Protein AF-A0A660NK82-F1 (afdb_monomer_lite)

pLDDT: mean 85.86, std 11.63, range [50.53, 97.31]

Sequence (83 aa):
MTRITRLEFRAESGPGSRMQWNHRGSGHVQVTVNGPDVFFQEAFTLDNGLPCQDRKCWRFGEEGIIFRHFREQRFQDILLLVP

Structure (mmCIF, N/CA/C/O backbone):
data_AF-A0A660NK82-F1
#
_entry.id   AF-A0A660NK82-F1
#
loop_
_atom_site.group_PDB
_atom_site.id
_atom_site.type_symbol
_atom_site.label_atom_id
_atom_site.label_alt_id
_atom_site.label_comp_id
_atom_site.label_asym_id
_atom_site.label_entity_id
_atom_site.label_seq_id
_atom_site.pdbx_PDB_ins_code
_atom_site.Cartn_x
_atom_site.Cartn_y
_atom_site.Cartn_z
_atom_site.occupancy
_atom_site.B_iso_or_equiv
_atom_site.auth_seq_id
_atom_site.auth_comp_id
_atom_site.auth_asym_id
_atom_site.auth_atom_id
_atom_site.pdbx_PDB_model_num
ATOM 1 N N . MET A 1 1 ? -14.933 -8.052 3.336 1.00 50.53 1 MET A N 1
ATOM 2 C CA . MET A 1 1 ? -13.570 -7.981 2.768 1.00 50.53 1 MET A CA 1
ATOM 3 C C . MET A 1 1 ? -13.696 -7.372 1.383 1.00 50.53 1 MET A C 1
ATOM 5 O O . MET A 1 1 ? -14.319 -7.985 0.527 1.00 50.53 1 MET A O 1
ATOM 9 N N . THR A 1 2 ? -13.220 -6.145 1.189 1.00 55.75 2 THR A N 1
ATOM 10 C CA . THR A 1 2 ? -13.354 -5.434 -0.092 1.00 55.75 2 THR A CA 1
ATOM 11 C C . THR A 1 2 ? -12.053 -5.597 -0.865 1.00 55.75 2 THR A C 1
ATOM 13 O O . THR A 1 2 ? -10.993 -5.213 -0.379 1.00 55.75 2 THR A O 1
ATOM 16 N N . ARG A 1 3 ? -12.116 -6.216 -2.046 1.00 58.41 3 ARG A N 1
ATOM 17 C CA . ARG A 1 3 ? -10.947 -6.456 -2.898 1.00 58.41 3 ARG A CA 1
ATOM 18 C C . ARG A 1 3 ? -10.901 -5.389 -3.987 1.00 58.41 3 ARG A C 1
ATOM 20 O O . ARG A 1 3 ? -11.754 -5.390 -4.868 1.00 58.41 3 ARG A O 1
ATOM 27 N N . ILE A 1 4 ? -9.905 -4.507 -3.937 1.00 67.50 4 ILE A N 1
ATOM 28 C CA . ILE A 1 4 ? -9.648 -3.543 -5.010 1.00 67.50 4 ILE A CA 1
ATOM 29 C C . ILE A 1 4 ? -8.765 -4.235 -6.047 1.00 67.50 4 ILE A C 1
ATOM 31 O O . ILE A 1 4 ? -7.616 -4.590 -5.792 1.00 67.50 4 ILE A O 1
ATOM 35 N N . THR A 1 5 ? -9.325 -4.487 -7.225 1.00 65.19 5 THR A N 1
ATOM 36 C CA . THR A 1 5 ? -8.661 -5.268 -8.276 1.00 65.19 5 THR A CA 1
ATOM 37 C C . THR A 1 5 ? -7.790 -4.428 -9.202 1.00 65.19 5 THR A C 1
ATOM 39 O O . THR A 1 5 ? -7.086 -5.011 -10.015 1.00 65.19 5 THR A O 1
ATOM 42 N N . ARG A 1 6 ? -7.781 -3.096 -9.096 1.00 63.34 6 ARG A N 1
ATOM 43 C CA . ARG A 1 6 ? -6.894 -2.225 -9.880 1.00 63.34 6 ARG A CA 1
ATOM 44 C C . ARG A 1 6 ? -6.609 -0.932 -9.123 1.00 63.34 6 ARG A C 1
ATOM 46 O O . ARG A 1 6 ? -7.540 -0.273 -8.670 1.00 63.34 6 ARG A O 1
ATOM 53 N N . LEU A 1 7 ? -5.330 -0.591 -9.008 1.00 72.81 7 LEU A N 1
ATOM 54 C CA . LEU A 1 7 ? -4.837 0.702 -8.542 1.00 72.81 7 LEU A CA 1
ATOM 55 C C . LEU A 1 7 ? -4.077 1.367 -9.690 1.00 72.81 7 LEU A C 1
ATOM 57 O O . LEU A 1 7 ? -3.189 0.749 -10.277 1.00 72.81 7 LEU A O 1
ATOM 61 N N . GLU A 1 8 ? -4.408 2.623 -9.973 1.00 75.38 8 GLU A N 1
ATOM 62 C CA . GLU A 1 8 ? -3.621 3.508 -10.830 1.00 75.38 8 GLU A CA 1
ATOM 63 C C . GLU A 1 8 ? -3.225 4.727 -10.016 1.00 75.38 8 GLU A C 1
ATOM 65 O O . GLU A 1 8 ? -4.061 5.306 -9.320 1.00 75.38 8 GLU A O 1
ATOM 70 N N . PHE A 1 9 ? -1.955 5.115 -10.088 1.00 75.31 9 PHE A N 1
ATOM 71 C CA . PHE A 1 9 ? -1.482 6.296 -9.382 1.00 75.31 9 PHE A CA 1
ATOM 72 C C . PHE A 1 9 ? -0.465 7.084 -10.205 1.00 75.31 9 PHE A C 1
ATOM 74 O O . PHE A 1 9 ? 0.246 6.553 -11.064 1.00 75.31 9 PHE A O 1
ATOM 81 N N . ARG A 1 10 ? -0.394 8.379 -9.896 1.00 70.19 10 ARG A N 1
ATOM 82 C CA . ARG A 1 10 ? 0.651 9.300 -10.338 1.00 70.19 10 ARG A CA 1
ATOM 83 C C . ARG A 1 10 ? 1.201 9.978 -9.091 1.00 70.19 10 ARG A C 1
ATOM 85 O O . ARG A 1 10 ? 0.446 10.633 -8.379 1.00 70.19 10 ARG A O 1
ATOM 92 N N . ALA A 1 11 ? 2.489 9.802 -8.831 1.00 70.56 11 ALA A N 1
ATOM 93 C CA . ALA A 1 11 ? 3.191 10.512 -7.770 1.00 70.56 11 ALA A CA 1
ATOM 94 C C . ALA A 1 11 ? 4.091 11.585 -8.388 1.00 70.56 11 ALA A C 1
ATOM 96 O O . ALA A 1 11 ? 4.775 11.318 -9.377 1.00 70.56 11 ALA A O 1
ATOM 97 N N . GLU A 1 12 ? 4.085 12.781 -7.801 1.00 72.12 12 GLU A N 1
ATOM 98 C CA . GLU A 1 12 ? 4.968 13.878 -8.192 1.00 72.12 12 GLU A CA 1
ATOM 99 C C . GLU A 1 12 ? 5.697 14.413 -6.969 1.00 72.12 12 GLU A C 1
ATOM 101 O O . GLU A 1 12 ? 5.099 14.693 -5.927 1.00 72.12 12 GLU A O 1
AT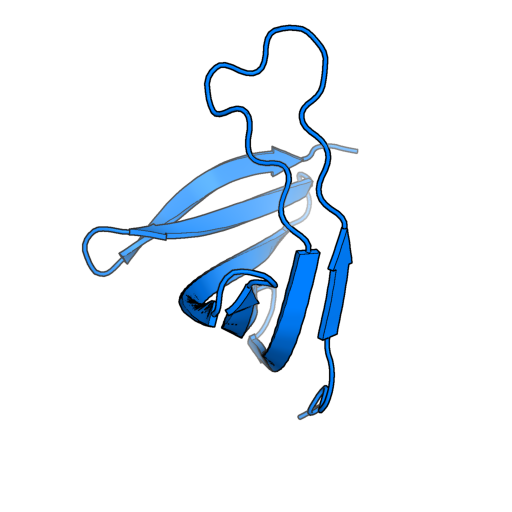OM 106 N N . SER A 1 13 ? 7.012 14.539 -7.095 1.00 74.00 13 SER A N 1
ATOM 107 C CA . SER A 1 13 ? 7.844 15.118 -6.050 1.00 74.00 13 SER A CA 1
ATOM 108 C C . SER A 1 13 ? 7.619 16.628 -5.944 1.00 74.00 13 SER A C 1
ATOM 110 O O . SER A 1 13 ? 7.809 17.359 -6.912 1.00 74.00 13 SER A O 1
ATOM 112 N N . GLY A 1 14 ? 7.269 17.100 -4.747 1.00 73.00 14 GLY A N 1
ATOM 113 C CA . GLY A 1 14 ? 7.181 18.530 -4.451 1.00 73.00 14 GLY A CA 1
ATOM 114 C C . GLY A 1 14 ? 8.553 19.226 -4.365 1.00 73.00 14 GLY A C 1
ATOM 115 O O . GLY A 1 14 ? 9.597 18.558 -4.343 1.00 73.00 14 GLY A O 1
ATOM 116 N N . PRO A 1 15 ? 8.569 20.571 -4.277 1.00 72.62 15 PRO A N 1
ATOM 117 C CA . PRO A 1 15 ? 9.795 21.354 -4.127 1.00 72.62 15 PRO A CA 1
ATOM 118 C C . PRO A 1 15 ? 10.632 20.877 -2.931 1.00 72.62 15 PRO A C 1
ATOM 120 O O . PRO A 1 15 ? 10.116 20.711 -1.830 1.00 72.62 15 PRO A O 1
ATOM 123 N N . GLY A 1 16 ? 11.931 20.645 -3.144 1.00 70.19 16 GLY A N 1
ATOM 124 C CA . GLY A 1 16 ? 12.853 20.188 -2.094 1.00 70.19 16 GLY A CA 1
ATOM 125 C C . GLY A 1 16 ? 12.877 18.674 -1.842 1.00 70.19 16 GLY A C 1
ATOM 126 O O . GLY A 1 16 ? 13.646 18.216 -0.993 1.00 70.19 16 GLY A O 1
ATOM 127 N N . SER A 1 17 ? 12.099 17.877 -2.584 1.00 70.06 17 SER A N 1
ATOM 128 C CA . SER A 1 17 ? 12.188 16.413 -2.525 1.00 70.06 17 SER A CA 1
ATOM 129 C C . SER A 1 17 ? 13.573 15.927 -2.956 1.00 70.06 17 SER A C 1
ATOM 131 O O . SER A 1 17 ? 14.019 16.169 -4.077 1.00 70.06 17 SER A O 1
ATOM 133 N N . ARG A 1 18 ? 14.246 15.181 -2.075 1.00 68.81 18 ARG A N 1
ATOM 134 C CA . ARG A 1 18 ? 15.542 14.551 -2.380 1.00 68.81 18 ARG A CA 1
ATOM 135 C C . ARG A 1 18 ? 15.407 13.232 -3.139 1.00 68.81 18 ARG A C 1
ATOM 137 O O . ARG A 1 18 ? 16.391 12.763 -3.694 1.00 68.81 18 ARG A O 1
ATOM 144 N N . ME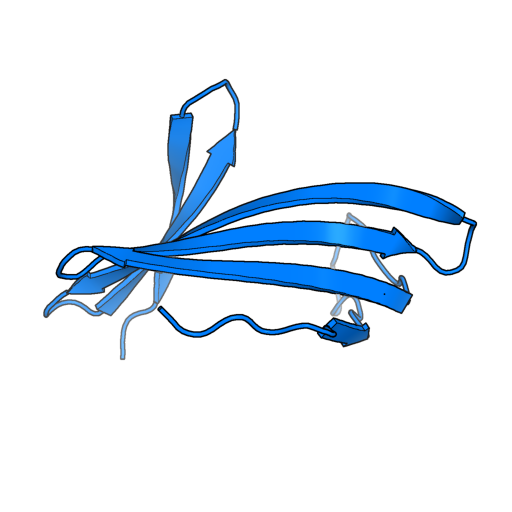T A 1 19 ? 14.217 12.628 -3.142 1.00 70.56 19 MET A N 1
ATOM 145 C CA . MET A 1 19 ? 14.007 11.299 -3.724 1.00 70.56 19 MET A CA 1
ATOM 146 C C . MET A 1 19 ? 13.633 11.328 -5.208 1.00 70.56 19 MET A C 1
ATOM 148 O O . MET A 1 1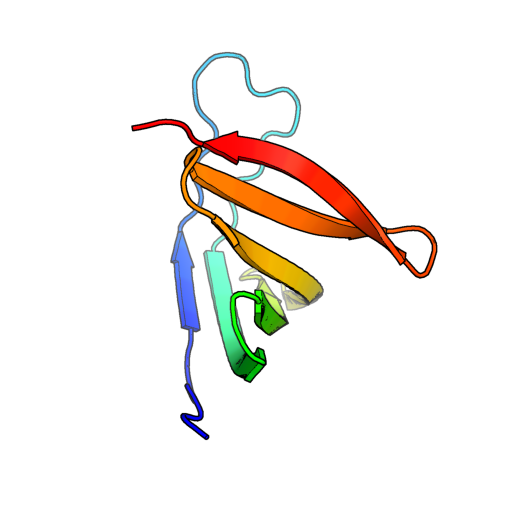9 ? 13.755 10.296 -5.853 1.00 70.56 19 MET A O 1
ATOM 152 N N . GLN A 1 20 ? 13.186 12.477 -5.743 1.00 64.94 20 GLN A N 1
ATOM 153 C CA . GLN A 1 20 ? 12.776 12.648 -7.151 1.00 64.94 20 GLN A CA 1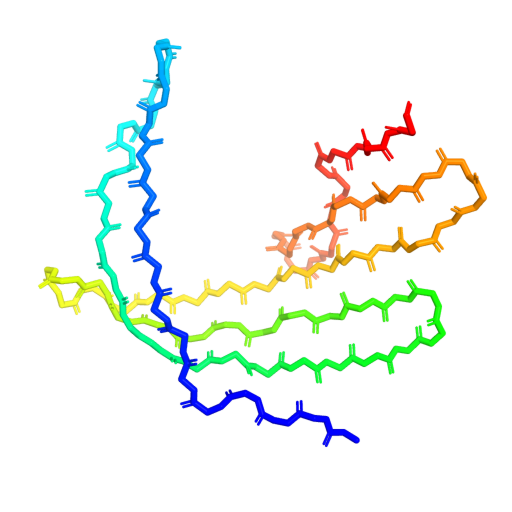
ATOM 154 C C . GLN A 1 20 ? 11.879 11.511 -7.682 1.00 64.94 20 GLN A C 1
ATOM 156 O O . GLN A 1 20 ? 11.960 11.114 -8.842 1.00 64.94 20 GLN A O 1
ATOM 161 N N . TRP A 1 21 ? 11.019 10.967 -6.819 1.00 68.00 21 TRP A N 1
ATOM 162 C CA . TRP A 1 21 ? 10.165 9.836 -7.148 1.00 68.00 21 TRP A CA 1
ATOM 163 C C . TRP A 1 21 ? 9.006 10.310 -8.026 1.00 68.00 21 TRP A C 1
ATOM 165 O O . TRP A 1 21 ? 8.028 10.862 -7.522 1.00 68.00 21 TRP A O 1
ATOM 175 N N . ASN A 1 22 ? 9.152 10.134 -9.339 1.00 73.56 22 ASN A N 1
ATOM 176 C CA . ASN A 1 22 ? 8.189 10.548 -10.359 1.00 73.56 22 ASN A CA 1
ATOM 177 C C . ASN A 1 22 ? 7.866 9.349 -11.254 1.00 73.56 22 ASN A C 1
ATOM 179 O O . ASN A 1 22 ? 8.316 9.271 -12.395 1.00 73.56 22 ASN A O 1
ATOM 183 N N . HIS A 1 23 ? 7.123 8.389 -10.711 1.00 77.06 23 HIS A N 1
ATOM 184 C CA . HIS A 1 23 ? 6.763 7.170 -11.428 1.00 77.06 23 HIS A CA 1
ATOM 185 C C . HIS A 1 23 ? 5.253 7.036 -11.574 1.00 77.06 23 HIS A C 1
ATOM 187 O O . HIS A 1 23 ? 4.476 7.458 -10.707 1.00 77.06 23 HIS A O 1
ATOM 193 N N . ARG A 1 24 ? 4.850 6.413 -12.681 1.00 79.88 24 ARG A N 1
ATOM 194 C CA . ARG A 1 24 ? 3.505 5.871 -12.870 1.00 79.88 24 ARG A CA 1
ATOM 195 C C . ARG A 1 24 ? 3.574 4.361 -12.738 1.00 79.88 24 ARG A C 1
ATOM 197 O O . ARG A 1 24 ? 4.612 3.755 -12.986 1.00 79.88 24 ARG A O 1
ATOM 204 N N . GLY A 1 25 ? 2.465 3.751 -12.358 1.00 85.00 25 GLY A N 1
ATOM 205 C CA . GLY A 1 25 ? 2.390 2.306 -12.248 1.00 85.00 25 GLY A CA 1
ATOM 206 C C . GLY A 1 25 ? 0.959 1.816 -12.168 1.00 85.00 25 GLY A C 1
ATOM 207 O O . GLY A 1 25 ? 0.016 2.597 -12.014 1.00 85.00 25 GLY A O 1
ATOM 208 N N . SER A 1 26 ? 0.816 0.503 -12.276 1.00 88.19 26 SER A N 1
ATOM 209 C CA . SER A 1 26 ? -0.460 -0.176 -12.089 1.00 88.19 26 SER A CA 1
ATOM 210 C C . SER A 1 26 ? -0.264 -1.442 -11.272 1.00 88.19 26 SER A C 1
ATOM 212 O O . SER A 1 26 ? 0.809 -2.049 -11.288 1.00 88.19 26 SER A O 1
ATOM 214 N N . GLY A 1 27 ? -1.288 -1.832 -10.526 1.00 89.81 27 GLY A N 1
ATOM 215 C CA . GLY A 1 27 ? -1.198 -3.014 -9.686 1.00 89.81 27 GLY A CA 1
ATOM 216 C C . GLY A 1 27 ? -2.475 -3.335 -8.943 1.00 89.81 27 GLY A C 1
ATOM 217 O O . GLY A 1 27 ? -3.566 -2.869 -9.282 1.00 89.81 27 GLY A O 1
ATOM 218 N N . HIS A 1 28 ? -2.314 -4.137 -7.901 1.00 88.56 28 HIS A N 1
ATOM 219 C CA . HIS A 1 28 ? -3.389 -4.601 -7.045 1.00 88.56 28 HIS A CA 1
ATOM 220 C C . HIS A 1 28 ? -3.125 -4.184 -5.605 1.00 88.56 28 HIS A C 1
ATOM 222 O O . HIS A 1 28 ? -1.989 -4.234 -5.127 1.00 88.56 28 HIS A O 1
ATOM 228 N N . VAL A 1 29 ? -4.199 -3.832 -4.903 1.00 89.19 29 VAL A N 1
ATOM 229 C CA . VAL A 1 29 ? -4.153 -3.545 -3.472 1.00 89.19 29 VAL A CA 1
ATOM 230 C C . VAL A 1 29 ? -5.141 -4.447 -2.766 1.00 89.19 29 VAL A C 1
ATOM 232 O O . VAL A 1 29 ? -6.342 -4.442 -3.044 1.00 89.19 29 VAL A O 1
ATOM 235 N N . GLN A 1 30 ? -4.633 -5.217 -1.816 1.00 91.19 30 GLN A N 1
ATOM 236 C CA . GLN A 1 30 ? -5.465 -5.911 -0.856 1.00 91.19 30 GLN A CA 1
ATOM 237 C C . GLN A 1 30 ? -5.612 -5.039 0.387 1.00 91.19 30 GLN A C 1
ATOM 239 O O . GLN A 1 30 ? -4.619 -4.621 0.981 1.00 91.19 30 GLN A O 1
ATOM 244 N N . VAL A 1 31 ? -6.862 -4.796 0.779 1.00 93.00 31 VAL A N 1
ATOM 245 C CA . VAL A 1 31 ? -7.199 -4.032 1.979 1.00 93.00 31 VAL A CA 1
ATOM 246 C C . VAL A 1 31 ? -7.816 -4.963 3.014 1.00 93.00 31 VAL A C 1
ATOM 248 O O . VAL A 1 31 ? -8.775 -5.684 2.723 1.00 93.00 31 VAL A O 1
ATOM 251 N N . THR A 1 32 ? -7.285 -4.921 4.232 1.00 93.88 32 THR A N 1
ATOM 252 C CA . THR A 1 32 ? -7.815 -5.656 5.386 1.00 93.88 32 THR A CA 1
ATOM 253 C C . THR A 1 32 ? -8.092 -4.672 6.512 1.00 93.88 32 THR A C 1
ATOM 255 O O . THR A 1 32 ? -7.207 -3.918 6.897 1.00 93.88 32 THR A O 1
ATOM 258 N N . VAL A 1 33 ? -9.302 -4.697 7.065 1.00 94.00 33 VAL A N 1
ATOM 259 C CA . VAL A 1 33 ? -9.680 -3.881 8.228 1.00 94.00 33 VAL A CA 1
ATOM 260 C C . VAL A 1 33 ? -9.707 -4.776 9.463 1.00 94.00 33 VAL A C 1
ATOM 262 O O . VAL A 1 33 ? -10.316 -5.845 9.425 1.00 94.00 33 VAL A O 1
ATOM 265 N N . ASN A 1 34 ? -9.051 -4.348 10.539 1.00 93.25 34 ASN A N 1
ATOM 266 C CA . ASN A 1 34 ? -9.028 -5.025 11.832 1.00 93.25 34 ASN A CA 1
ATOM 267 C C . ASN A 1 34 ? -9.150 -3.990 12.963 1.00 93.25 34 ASN A C 1
ATOM 269 O O . ASN A 1 34 ? -8.164 -3.372 13.366 1.00 93.25 34 ASN A O 1
ATOM 273 N N . GLY A 1 35 ? -10.372 -3.787 13.458 1.00 93.81 35 GLY A N 1
ATOM 274 C CA . GLY A 1 35 ? -10.662 -2.739 14.438 1.00 93.81 35 GLY A CA 1
ATOM 275 C C . GLY A 1 35 ? -10.278 -1.350 13.899 1.00 93.81 35 GLY A C 1
ATOM 276 O O . GLY A 1 35 ? -10.721 -1.007 12.802 1.00 93.81 35 GLY A O 1
ATOM 277 N N . PRO A 1 36 ? -9.457 -0.561 14.621 1.00 94.44 36 PRO A N 1
ATOM 278 C CA . PRO A 1 36 ? -9.013 0.760 14.168 1.00 94.44 36 PRO A CA 1
ATOM 279 C C . PRO A 1 36 ? -7.938 0.708 13.073 1.00 94.44 36 PRO A C 1
ATOM 281 O O . PRO A 1 36 ? -7.552 1.749 12.542 1.00 94.44 36 PRO A O 1
ATOM 284 N N . ASP A 1 37 ? -7.412 -0.479 12.762 1.00 96.25 37 ASP A N 1
ATOM 285 C CA . ASP A 1 37 ? -6.296 -0.649 11.842 1.00 96.25 37 ASP A CA 1
ATOM 286 C C . ASP A 1 37 ? -6.790 -1.036 10.440 1.00 96.25 37 ASP A C 1
ATOM 288 O O . ASP A 1 37 ? -7.461 -2.053 10.251 1.00 96.25 37 ASP A O 1
ATOM 292 N N . VAL A 1 38 ? -6.402 -0.256 9.430 1.00 95.62 38 VAL A N 1
ATOM 293 C CA . VAL A 1 38 ? -6.598 -0.569 8.008 1.00 95.62 38 VAL A CA 1
ATOM 294 C C . VAL A 1 38 ? -5.246 -0.897 7.393 1.00 95.62 38 VAL A C 1
ATOM 296 O O . VAL A 1 38 ? -4.357 -0.050 7.335 1.00 95.62 38 VAL A O 1
ATOM 299 N N . PHE A 1 39 ? -5.072 -2.137 6.954 1.00 95.12 39 PHE A N 1
ATOM 300 C CA . PHE A 1 39 ? -3.853 -2.640 6.332 1.00 95.12 39 PHE A CA 1
ATOM 301 C C . PHE A 1 39 ? -3.982 -2.626 4.815 1.00 95.12 39 PHE A C 1
ATOM 303 O O . PHE A 1 39 ? -4.975 -3.105 4.267 1.00 95.12 39 PHE A O 1
ATOM 310 N N . PHE A 1 40 ? -2.931 -2.152 4.157 1.00 94.00 40 PHE A N 1
ATOM 311 C CA . PHE A 1 40 ? -2.781 -2.140 2.711 1.00 94.00 40 PHE A CA 1
ATOM 312 C C . PHE A 1 40 ? -1.600 -3.029 2.351 1.00 94.00 40 PHE A C 1
ATOM 314 O O . PHE A 1 40 ? -0.498 -2.849 2.875 1.00 94.00 40 PHE A O 1
ATOM 321 N N . GLN A 1 41 ? -1.836 -3.997 1.477 1.00 94.25 41 GLN A N 1
ATOM 322 C CA . GLN A 1 41 ? -0.791 -4.793 0.853 1.00 94.25 41 GLN A CA 1
ATOM 323 C C . GLN A 1 41 ? -0.857 -4.558 -0.648 1.00 94.25 41 GLN A C 1
ATOM 325 O O . GLN A 1 41 ? -1.847 -4.897 -1.297 1.00 94.25 41 GLN A O 1
ATOM 330 N N . GLU A 1 42 ? 0.199 -3.963 -1.177 1.00 91.94 42 GLU A N 1
ATOM 331 C CA . GLU A 1 42 ? 0.260 -3.464 -2.540 1.00 91.94 42 GLU A CA 1
ATOM 332 C C . GLU A 1 42 ? 1.297 -4.265 -3.320 1.00 91.94 42 GLU A C 1
ATOM 334 O O . GLU A 1 42 ? 2.410 -4.506 -2.846 1.00 91.94 42 GLU A O 1
ATOM 339 N N . ALA A 1 43 ? 0.924 -4.676 -4.526 1.00 92.06 43 ALA A N 1
ATOM 340 C CA . ALA A 1 43 ? 1.838 -5.227 -5.512 1.00 92.06 43 ALA A CA 1
ATOM 341 C C . ALA A 1 43 ? 1.574 -4.506 -6.831 1.00 92.06 43 ALA A C 1
ATOM 343 O O . ALA A 1 43 ? 0.462 -4.573 -7.361 1.00 92.06 43 ALA A O 1
ATOM 344 N N . PHE A 1 44 ? 2.573 -3.790 -7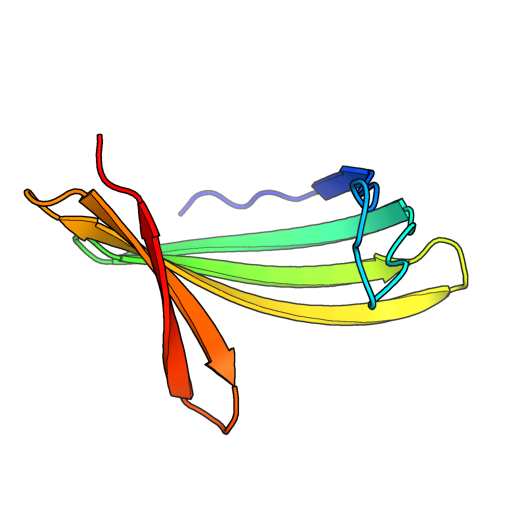.338 1.00 90.44 44 PHE A N 1
ATOM 345 C CA . PHE A 1 44 ? 2.434 -2.961 -8.531 1.00 90.44 44 PHE A CA 1
ATOM 346 C C . PHE A 1 44 ? 3.694 -2.988 -9.385 1.00 90.44 44 PHE A C 1
ATOM 348 O O . PHE A 1 44 ? 4.786 -3.297 -8.912 1.00 90.44 44 PHE A O 1
ATOM 355 N N . THR A 1 45 ? 3.528 -2.659 -10.658 1.00 91.25 45 THR A N 1
ATOM 356 C CA . THR A 1 45 ? 4.613 -2.536 -11.626 1.00 91.25 45 THR A CA 1
ATOM 357 C C . THR A 1 45 ? 4.669 -1.094 -12.096 1.00 91.25 45 THR A C 1
ATOM 359 O O . THR A 1 45 ? 3.642 -0.514 -12.466 1.00 91.25 45 THR A O 1
ATOM 362 N N . LEU A 1 46 ? 5.861 -0.510 -12.042 1.00 89.56 46 LEU A N 1
ATOM 363 C CA . LEU A 1 46 ? 6.112 0.824 -12.572 1.00 89.56 46 LEU A CA 1
ATOM 364 C C . LEU A 1 46 ? 6.124 0.802 -14.107 1.00 89.56 46 LEU A C 1
ATOM 366 O O . LEU A 1 46 ? 6.320 -0.238 -14.732 1.00 89.56 46 LEU A O 1
ATOM 370 N N . ASP A 1 47 ? 5.941 1.963 -14.721 1.00 88.88 47 ASP A N 1
ATOM 371 C CA . ASP A 1 47 ? 6.016 2.174 -16.171 1.00 88.88 47 ASP A CA 1
ATOM 372 C C . ASP A 1 47 ? 7.338 1.709 -16.807 1.00 88.88 47 ASP A C 1
ATOM 374 O O . ASP A 1 47 ? 7.347 1.246 -17.946 1.00 88.88 47 ASP A O 1
ATOM 378 N N . ASN A 1 48 ? 8.441 1.755 -16.059 1.00 87.19 48 ASN A N 1
ATOM 379 C CA . ASN A 1 48 ? 9.739 1.209 -16.465 1.00 87.19 48 ASN A CA 1
ATOM 380 C C . ASN A 1 48 ? 9.865 -0.324 -16.308 1.00 87.19 48 ASN A C 1
ATOM 382 O O . ASN A 1 48 ? 10.944 -0.875 -16.522 1.00 87.19 48 ASN A O 1
ATOM 386 N N . GLY A 1 49 ? 8.793 -1.013 -15.911 1.00 89.06 49 GLY A N 1
ATOM 387 C CA . GLY A 1 49 ? 8.751 -2.463 -15.726 1.00 89.06 49 GLY A CA 1
ATOM 388 C C . GLY A 1 49 ? 9.237 -2.964 -14.362 1.00 89.06 49 GLY A C 1
ATOM 389 O O . GLY A 1 49 ? 9.183 -4.170 -14.123 1.00 89.06 49 GLY A O 1
ATOM 390 N N . LEU A 1 50 ? 9.682 -2.091 -13.451 1.00 91.62 50 LEU A N 1
ATOM 391 C CA . LEU A 1 50 ? 10.145 -2.501 -12.122 1.00 91.62 50 LEU A CA 1
ATOM 392 C C . LEU A 1 50 ? 8.967 -3.010 -11.266 1.00 91.62 50 LEU A C 1
ATOM 394 O O . LEU A 1 50 ? 8.026 -2.246 -11.021 1.00 91.62 50 LEU A O 1
ATOM 398 N N . PRO A 1 51 ? 8.997 -4.263 -10.768 1.00 92.56 51 PRO A N 1
ATOM 399 C CA . PRO A 1 51 ? 8.018 -4.731 -9.800 1.00 92.56 51 PRO A CA 1
ATOM 400 C C . PRO A 1 51 ? 8.312 -4.150 -8.414 1.00 92.56 51 PRO A C 1
ATOM 402 O O . PRO A 1 51 ? 9.458 -4.095 -7.964 1.00 92.56 51 PRO A O 1
ATOM 405 N N . CYS A 1 52 ? 7.263 -3.743 -7.714 1.00 90.56 52 CYS A N 1
ATOM 406 C CA . CYS A 1 52 ? 7.326 -3.171 -6.380 1.00 90.56 52 CYS A CA 1
ATOM 407 C C . CYS A 1 52 ? 6.286 -3.825 -5.471 1.00 90.56 52 CYS A C 1
ATOM 409 O O . CYS A 1 52 ? 5.216 -4.260 -5.906 1.00 90.56 52 CYS A O 1
ATOM 411 N N . GLN A 1 53 ? 6.620 -3.878 -4.186 1.00 92.19 53 GLN A N 1
ATOM 412 C CA . G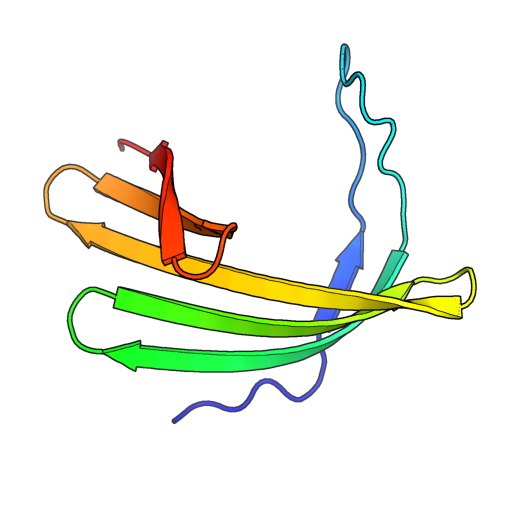LN A 1 53 ? 5.720 -4.317 -3.132 1.00 92.19 53 GLN A CA 1
ATOM 413 C C . GLN A 1 53 ? 5.767 -3.313 -1.992 1.00 92.19 53 GLN A C 1
ATOM 415 O O . GLN A 1 53 ? 6.835 -2.803 -1.652 1.00 92.19 53 GLN A O 1
ATOM 420 N N . ASP A 1 54 ? 4.611 -3.062 -1.395 1.00 92.38 54 ASP A N 1
ATOM 421 C CA . ASP A 1 54 ? 4.478 -2.149 -0.270 1.00 92.38 54 ASP A CA 1
ATOM 422 C C . ASP A 1 54 ? 3.465 -2.698 0.735 1.00 92.38 54 ASP A C 1
ATOM 424 O O . ASP A 1 54 ? 2.521 -3.417 0.389 1.00 92.38 54 ASP A O 1
ATOM 428 N N . ARG A 1 55 ? 3.686 -2.390 2.010 1.00 96.00 55 ARG A N 1
ATOM 429 C CA . ARG A 1 55 ? 2.805 -2.782 3.106 1.00 96.00 55 ARG A CA 1
ATOM 430 C C . ARG A 1 55 ? 2.665 -1.617 4.067 1.00 96.00 55 ARG A C 1
ATOM 432 O O . ARG A 1 55 ? 3.607 -1.265 4.778 1.00 96.00 55 ARG A O 1
ATOM 439 N N . LYS A 1 56 ? 1.466 -1.054 4.139 1.00 96.31 56 LYS A N 1
ATOM 440 C CA . LYS A 1 56 ? 1.151 0.118 4.963 1.00 96.31 56 LYS A CA 1
ATOM 441 C C . LYS A 1 56 ? 0.020 -0.200 5.923 1.00 96.31 56 LYS A C 1
ATOM 443 O O . LYS A 1 56 ? -0.764 -1.121 5.694 1.00 96.31 56 LYS A O 1
ATOM 448 N N . CYS A 1 57 ? -0.074 0.565 6.999 1.00 96.44 57 CYS A N 1
ATOM 449 C CA . CYS A 1 57 ? -1.237 0.538 7.862 1.00 96.44 57 CYS A CA 1
ATOM 450 C C . CYS A 1 57 ? -1.615 1.941 8.314 1.00 96.44 57 CYS A C 1
ATOM 452 O O . CYS A 1 57 ? -0.755 2.715 8.726 1.00 96.44 57 CYS A O 1
ATOM 454 N N . TRP A 1 58 ? -2.903 2.251 8.245 1.00 96.88 58 TRP A N 1
ATOM 455 C CA . TRP A 1 58 ? -3.480 3.440 8.854 1.00 96.88 58 TRP A CA 1
ATOM 456 C C . TRP A 1 58 ? -4.188 3.010 10.128 1.00 96.88 58 TRP A C 1
ATOM 458 O O . TRP A 1 58 ? -5.063 2.145 10.081 1.00 96.88 58 TRP A O 1
ATOM 468 N N . ARG A 1 59 ? -3.786 3.582 11.259 1.00 95.81 59 ARG A N 1
ATOM 469 C CA . ARG A 1 59 ? -4.467 3.395 12.540 1.00 95.81 59 ARG A CA 1
ATOM 470 C C . ARG A 1 59 ? -5.278 4.641 12.845 1.00 95.81 59 ARG A C 1
ATOM 472 O O . ARG A 1 59 ? -4.698 5.711 13.012 1.00 95.81 59 ARG A O 1
ATOM 479 N N . PHE A 1 60 ? -6.590 4.486 12.924 1.00 93.62 60 PHE A N 1
ATOM 480 C CA . PHE A 1 60 ? -7.514 5.556 13.277 1.00 93.62 60 PHE A CA 1
ATOM 481 C C . PHE A 1 60 ? -7.685 5.602 14.797 1.00 93.62 60 PHE A C 1
ATOM 483 O O . PHE A 1 60 ? -8.035 4.595 15.412 1.00 93.62 60 PHE A O 1
ATOM 490 N N . GLY A 1 61 ? -7.430 6.756 15.403 1.00 91.00 61 GLY A N 1
ATOM 491 C CA . GLY A 1 61 ? -7.639 7.004 16.827 1.00 91.00 61 GLY A CA 1
ATOM 492 C C . GLY A 1 61 ? -8.312 8.352 17.063 1.00 91.00 61 GLY A C 1
ATOM 493 O O . GLY A 1 61 ? -8.528 9.121 16.129 1.00 91.00 61 GLY A O 1
ATOM 494 N N . GLU A 1 62 ? -8.633 8.642 18.322 1.00 91.25 62 GLU A N 1
ATOM 495 C CA . GLU A 1 62 ? -9.265 9.910 18.717 1.00 91.25 62 GLU A CA 1
ATOM 496 C C . GLU A 1 62 ? -8.371 11.122 18.418 1.00 91.25 62 GLU A C 1
ATOM 498 O O . GLU A 1 62 ? -8.860 12.177 18.029 1.00 91.25 62 GLU A O 1
ATOM 503 N N . GLU A 1 63 ? -7.053 10.950 18.537 1.00 89.38 63 GLU A N 1
ATOM 504 C CA . GLU A 1 63 ? -6.056 12.006 18.320 1.00 89.38 63 GLU A CA 1
ATOM 505 C C . GLU A 1 63 ? -5.671 12.201 16.840 1.00 89.38 63 GLU A C 1
ATOM 507 O O . GLU A 1 63 ? -4.932 13.130 16.514 1.00 89.38 63 GLU A O 1
ATOM 512 N N . GLY A 1 64 ? -6.147 11.337 15.933 1.00 92.88 64 GLY A N 1
ATOM 513 C CA . GLY A 1 64 ? -5.844 11.418 14.503 1.00 92.88 64 GLY A CA 1
ATOM 514 C C . GLY A 1 64 ? -5.552 10.071 13.839 1.00 92.88 64 GLY A C 1
ATOM 515 O O . GLY A 1 64 ? -5.982 9.008 14.295 1.00 92.88 64 GLY A O 1
ATOM 516 N N . ILE A 1 65 ? -4.818 10.117 12.724 1.00 96.19 65 ILE A N 1
ATOM 517 C CA . ILE A 1 65 ? -4.462 8.941 11.919 1.00 96.19 65 ILE A CA 1
ATOM 518 C C . ILE A 1 65 ? -2.952 8.719 11.978 1.00 96.19 65 ILE A C 1
ATOM 520 O O . ILE A 1 65 ? -2.171 9.545 11.504 1.00 96.19 65 ILE A O 1
ATOM 524 N N . ILE A 1 66 ? -2.534 7.567 12.501 1.00 96.25 66 ILE A N 1
ATOM 525 C CA . ILE A 1 66 ? -1.128 7.154 12.479 1.00 96.25 66 ILE A CA 1
ATOM 526 C C . ILE A 1 66 ? -0.872 6.371 11.193 1.00 96.25 66 ILE A C 1
ATOM 528 O O . ILE A 1 66 ? -1.430 5.290 10.972 1.00 96.25 66 ILE A O 1
ATOM 532 N N . PHE A 1 67 ? 0.009 6.905 10.352 1.00 96.25 67 PHE A N 1
ATOM 533 C CA . PHE A 1 67 ? 0.528 6.231 9.175 1.00 96.25 67 PHE A CA 1
ATOM 534 C C . PHE A 1 67 ? 1.740 5.377 9.546 1.00 96.25 67 PHE A C 1
ATOM 536 O O . PHE A 1 67 ? 2.769 5.880 10.008 1.00 96.25 67 PHE A O 1
ATOM 543 N N . ARG A 1 68 ? 1.627 4.075 9.288 1.00 97.12 68 ARG A N 1
ATOM 544 C CA . ARG A 1 68 ? 2.657 3.077 9.564 1.00 97.12 68 ARG A CA 1
ATOM 545 C C . ARG A 1 68 ? 3.103 2.403 8.284 1.00 97.12 68 ARG A C 1
ATOM 547 O O . ARG A 1 68 ? 2.287 2.081 7.421 1.00 97.12 68 ARG A O 1
ATOM 554 N N . HIS A 1 69 ? 4.389 2.111 8.188 1.00 96.69 69 HIS A N 1
ATOM 555 C CA . HIS A 1 69 ? 4.969 1.422 7.041 1.00 96.69 69 HIS A CA 1
ATOM 556 C C . HIS A 1 69 ? 5.744 0.197 7.512 1.00 96.69 69 HIS A C 1
ATOM 558 O O . HIS A 1 69 ? 6.426 0.234 8.538 1.00 96.69 69 HIS A O 1
ATOM 564 N N . PHE A 1 70 ? 5.617 -0.902 6.776 1.00 96.44 70 PHE A N 1
ATOM 565 C CA . PHE A 1 70 ? 6.332 -2.127 7.079 1.00 96.44 70 PHE A CA 1
ATOM 566 C C . PHE A 1 70 ? 7.785 -2.014 6.619 1.00 96.44 70 PHE A C 1
ATOM 568 O O . PHE A 1 70 ? 8.078 -1.972 5.425 1.00 96.44 70 PHE A O 1
ATOM 575 N N . ARG A 1 71 ? 8.706 -1.970 7.574 1.00 93.75 71 ARG A N 1
ATOM 576 C CA . ARG A 1 71 ? 10.153 -1.935 7.348 1.00 93.75 71 ARG A CA 1
ATOM 577 C C . ARG A 1 71 ? 10.818 -2.797 8.402 1.00 93.75 71 ARG A C 1
ATOM 579 O O . ARG A 1 71 ? 10.345 -2.854 9.534 1.00 93.75 71 ARG A O 1
ATOM 586 N N . GLU A 1 72 ? 11.904 -3.471 8.037 1.00 93.94 72 GLU A N 1
ATOM 587 C CA . GLU A 1 72 ? 12.673 -4.286 8.994 1.00 93.94 72 GLU A CA 1
ATOM 588 C C . GLU A 1 72 ? 11.789 -5.322 9.715 1.00 93.94 72 GLU A C 1
ATOM 590 O O . GLU A 1 72 ? 11.852 -5.495 10.927 1.00 93.94 72 GLU A O 1
ATOM 595 N N . GLN A 1 73 ? 10.909 -5.983 8.955 1.00 94.12 73 GLN A N 1
ATOM 596 C CA . GLN A 1 73 ? 9.988 -7.015 9.448 1.00 94.12 73 GLN A CA 1
ATOM 597 C C . GLN A 1 73 ? 8.939 -6.548 10.480 1.00 94.12 73 GLN A C 1
ATOM 599 O O . GLN A 1 73 ? 8.309 -7.378 11.134 1.00 94.12 73 GLN A O 1
ATOM 604 N N . ARG A 1 74 ? 8.681 -5.238 10.604 1.00 96.00 74 ARG A N 1
ATOM 605 C CA . ARG A 1 74 ? 7.641 -4.693 11.495 1.00 96.00 74 ARG A CA 1
ATOM 606 C C . ARG A 1 74 ? 6.990 -3.434 10.933 1.00 96.00 74 ARG A C 1
ATOM 608 O O . ARG A 1 74 ? 7.563 -2.744 10.098 1.00 96.00 74 ARG A O 1
ATOM 615 N N . PHE A 1 75 ? 5.796 -3.103 11.418 1.00 96.50 75 PHE A N 1
ATOM 616 C CA . PHE A 1 75 ? 5.212 -1.786 11.166 1.00 96.50 75 PHE A CA 1
ATOM 617 C C . PHE A 1 75 ? 5.875 -0.742 12.063 1.00 96.50 75 PHE A C 1
ATOM 619 O O . PHE A 1 75 ? 5.997 -0.947 13.270 1.00 96.50 75 PHE A O 1
ATOM 626 N N . GLN A 1 76 ? 6.305 0.360 11.456 1.00 97.31 76 GLN A N 1
ATOM 627 C CA . GLN A 1 76 ? 6.892 1.507 12.140 1.00 97.31 76 GLN A CA 1
ATOM 628 C C . GLN A 1 76 ? 6.046 2.742 11.848 1.00 97.31 76 GLN A C 1
ATOM 630 O O . GLN A 1 76 ? 5.630 2.935 10.702 1.00 97.31 76 GLN A O 1
ATOM 635 N N . ASP A 1 77 ? 5.801 3.560 12.865 1.00 95.31 77 ASP A N 1
ATOM 636 C CA . ASP A 1 77 ? 5.085 4.824 12.729 1.00 95.31 77 ASP A CA 1
ATOM 637 C C . ASP A 1 77 ? 5.972 5.818 11.970 1.00 95.31 77 ASP A C 1
ATOM 639 O O . ASP A 1 77 ? 7.153 5.976 12.279 1.00 95.31 77 ASP A O 1
ATOM 643 N N . ILE A 1 78 ? 5.419 6.448 10.933 1.00 93.69 78 ILE A N 1
ATOM 644 C CA . ILE A 1 78 ? 6.154 7.385 10.070 1.00 93.69 78 ILE A CA 1
ATOM 645 C C . ILE A 1 78 ? 5.562 8.791 10.139 1.00 93.69 78 ILE A C 1
ATOM 647 O O . ILE A 1 78 ? 6.294 9.768 9.992 1.00 93.69 78 ILE A O 1
ATOM 651 N N . LEU A 1 79 ? 4.251 8.909 10.345 1.00 91.56 79 LEU A N 1
ATOM 652 C CA . LEU A 1 79 ? 3.571 10.196 10.400 1.00 91.56 79 LEU A CA 1
ATOM 653 C C . LEU A 1 79 ? 2.304 10.085 11.246 1.00 91.56 79 LEU A C 1
ATOM 655 O O . LEU A 1 79 ? 1.543 9.132 11.089 1.00 91.56 79 LEU A O 1
ATOM 659 N N . LEU A 1 80 ? 2.069 11.080 12.095 1.00 92.81 80 LEU A N 1
ATOM 660 C CA . LEU A 1 80 ? 0.771 11.330 12.711 1.00 92.81 80 LEU A CA 1
ATOM 661 C C . LEU A 1 80 ? 0.094 12.464 11.939 1.00 92.81 80 LEU A C 1
ATOM 663 O O . LEU A 1 80 ? 0.657 13.551 11.811 1.00 92.81 80 LEU A O 1
ATOM 667 N N . LEU A 1 81 ? -1.099 12.195 11.422 1.00 87.31 81 LEU A N 1
ATOM 668 C CA . LEU A 1 81 ? -1.981 13.199 10.844 1.00 87.31 81 LEU A CA 1
ATOM 669 C C . LEU A 1 81 ? -3.008 13.589 11.902 1.00 87.31 81 LEU A C 1
ATOM 671 O O . LEU A 1 81 ? -3.865 12.779 12.255 1.00 87.31 81 LEU A O 1
ATOM 675 N N . VAL A 1 82 ? -2.894 14.814 12.401 1.00 89.12 82 VAL A N 1
ATOM 676 C CA . VAL A 1 82 ? -3.887 15.432 13.284 1.00 89.12 82 VAL A CA 1
ATOM 677 C C . VAL A 1 82 ? -4.928 16.196 12.447 1.00 89.12 82 VAL A C 1
ATOM 679 O O . VAL A 1 82 ? -4.609 16.554 11.308 1.00 89.12 82 VAL A O 1
ATOM 682 N N . PRO A 1 83 ? -6.155 16.399 12.961 1.00 77.50 83 PRO A N 1
ATOM 683 C CA . PRO A 1 83 ? -7.200 17.180 12.294 1.00 77.50 83 PRO A CA 1
ATOM 684 C C . PRO A 1 83 ? -6.794 18.615 11.935 1.00 77.50 83 PRO A C 1
ATOM 686 O O . PRO A 1 83 ? -5.977 19.210 12.677 1.00 77.50 83 PRO A O 1
#

Radius of gyration: 14.24 Å; chains: 1; bounding box: 29×29×35 Å

Foldseek 3Di:
DDWFFKDWDFDQDDPPDPVRPTWTKMWTWDWDDDPQKIKIWIWIATPVRDTDIWIWIWGQDPQAIFIWTQDPNDTDTDDGDGD

Secondary structure (DSSP, 8-state):
--EEEEEEEE--PPTT-SS----EEEEEEEEEEETTEEEEEEEEEETTS-EEEEEEEEEEETTEEEEEEEETTEEEEEEEE--